Protein AF-A0A356A4K7-F1 (afdb_monomer_lite)

Foldseek 3Di:
DDPPDPPVCVPPVVVVVVVVVVCVVCVVVPHFDKDKDQDDPVDDDDVVQQDPNRIHIDGPDPVRDDD

Secondary structure (DSSP, 8-state):
------TTTTSHHHHHHHHHHHHHHHHHTT---EEEEE--TT----GGG--TTSEEEEE--TTT---

pLDDT: mean 88.22, std 13.31, range [48.59, 98.25]

Sequence (67 aa):
MRDVYIGPLSKESFRVHLIRALLDWCEDEGFTPYVAISVDDACVVPQEYVNPDNTIVLCVSTLATRD

Radius of gyration: 14.9 Å; chains: 1; bounding box: 29×34×41 Å

Structure (mmCIF, N/CA/C/O backbone):
data_AF-A0A356A4K7-F1
#
_entry.id   AF-A0A356A4K7-F1
#
loop_
_atom_site.group_PDB
_atom_site.id
_atom_site.type_symbol
_atom_site.label_atom_id
_atom_site.label_alt_id
_atom_site.label_comp_id
_atom_site.label_asym_id
_atom_site.label_entity_id
_atom_site.label_seq_id
_atom_site.pdbx_PDB_ins_code
_atom_site.Cartn_x
_atom_site.Cartn_y
_atom_site.Cartn_z
_atom_site.occupancy
_atom_site.B_iso_or_equiv
_atom_site.auth_seq_id
_atom_site.auth_comp_id
_atom_site.auth_asym_id
_atom_site.auth_atom_id
_atom_site.pdbx_PDB_model_num
ATOM 1 N N . MET A 1 1 ? 8.033 17.087 -22.331 1.00 48.94 1 MET A N 1
ATOM 2 C CA . MET A 1 1 ? 7.401 16.322 -21.243 1.00 48.94 1 MET A CA 1
ATOM 3 C C . MET A 1 1 ? 5.917 16.624 -21.337 1.00 48.94 1 MET A C 1
ATOM 5 O O . MET A 1 1 ? 5.537 17.748 -21.061 1.00 48.94 1 MET A O 1
ATOM 9 N N . ARG A 1 2 ? 5.134 15.737 -21.964 1.00 48.59 2 ARG A N 1
ATOM 10 C CA . ARG A 1 2 ? 3.686 15.951 -22.110 1.00 48.59 2 ARG A CA 1
ATOM 11 C C . ARG A 1 2 ? 3.060 15.583 -20.779 1.00 48.59 2 ARG A C 1
ATOM 13 O O . ARG A 1 2 ? 3.359 14.502 -20.279 1.00 48.59 2 ARG A O 1
ATOM 20 N N . ASP A 1 3 ? 2.240 16.466 -20.237 1.00 52.72 3 ASP A N 1
ATOM 21 C CA . ASP A 1 3 ? 1.436 16.195 -19.056 1.00 52.72 3 ASP A CA 1
ATOM 22 C C . ASP A 1 3 ? 0.550 14.979 -19.345 1.00 52.72 3 ASP A C 1
ATOM 24 O O . ASP A 1 3 ? -0.432 15.051 -20.087 1.00 52.72 3 ASP A O 1
ATOM 28 N N . VAL A 1 4 ? 0.960 13.814 -18.840 1.00 63.06 4 VAL A N 1
ATOM 29 C CA . VAL A 1 4 ? 0.162 12.594 -18.928 1.00 63.06 4 VAL A CA 1
ATOM 30 C C . VAL A 1 4 ? -0.958 12.747 -17.911 1.00 63.06 4 VAL A C 1
ATOM 32 O O . VAL A 1 4 ? -0.784 12.496 -16.722 1.00 63.06 4 VAL A O 1
ATOM 35 N N . TYR A 1 5 ? 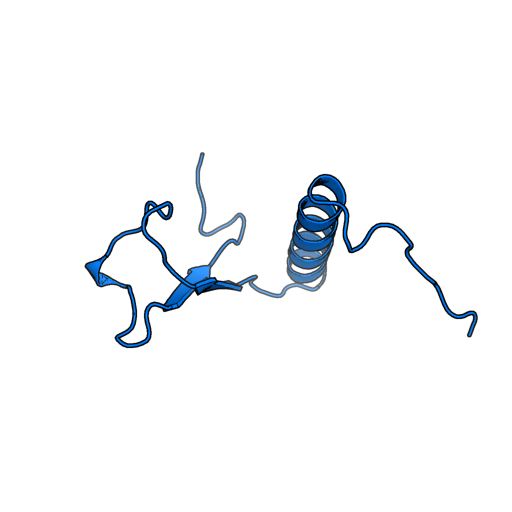-2.111 13.209 -18.384 1.00 59.47 5 TYR A N 1
ATOM 36 C CA . TYR A 1 5 ? -3.322 13.269 -17.581 1.00 59.47 5 TYR A CA 1
ATOM 37 C C . TYR A 1 5 ? -4.053 11.927 -17.657 1.00 59.47 5 TYR A C 1
ATOM 39 O O . TYR A 1 5 ? -4.657 11.584 -18.675 1.00 59.47 5 TYR A O 1
ATOM 47 N N . ILE A 1 6 ? -3.999 11.155 -16.571 1.00 66.50 6 ILE A N 1
ATOM 48 C CA . ILE A 1 6 ? -4.732 9.893 -16.445 1.00 66.50 6 ILE A CA 1
ATOM 49 C C . ILE A 1 6 ? -6.105 10.192 -15.822 1.00 66.50 6 ILE A C 1
ATOM 51 O O . ILE A 1 6 ? -6.256 10.327 -14.611 1.00 66.50 6 ILE A O 1
ATOM 55 N N . GLY A 1 7 ? -7.109 10.340 -16.689 1.00 66.12 7 GLY A N 1
ATOM 56 C CA . GLY A 1 7 ? -8.451 10.843 -16.372 1.00 66.12 7 GLY A CA 1
ATOM 57 C C . GLY A 1 7 ? -9.455 9.997 -15.556 1.00 66.12 7 GLY A C 1
ATOM 58 O O . GLY A 1 7 ? -10.580 10.476 -15.435 1.00 66.12 7 GLY A O 1
ATOM 59 N N . PRO A 1 8 ? -9.178 8.805 -14.980 1.00 68.06 8 PRO A N 1
ATOM 60 C CA . PRO A 1 8 ? -10.157 8.111 -14.140 1.00 68.06 8 PRO A CA 1
ATOM 61 C C . PRO A 1 8 ? -9.726 7.919 -12.678 1.00 68.06 8 PRO A C 1
ATOM 63 O O . PRO A 1 8 ? -10.274 7.040 -12.026 1.00 68.06 8 PRO A O 1
ATOM 66 N N . LEU A 1 9 ? -8.809 8.725 -12.124 1.00 63.78 9 LEU A N 1
ATOM 67 C CA . LEU A 1 9 ? -8.362 8.587 -10.720 1.00 63.78 9 LEU A CA 1
ATOM 68 C C . LEU A 1 9 ? -9.505 8.568 -9.682 1.00 63.78 9 LEU A C 1
ATOM 70 O O . LEU A 1 9 ? -9.346 7.977 -8.619 1.00 63.78 9 LEU A O 1
ATOM 74 N N . SER A 1 10 ? -10.662 9.164 -9.992 1.00 65.06 10 SER A N 1
ATOM 75 C CA . SER A 1 10 ? -11.857 9.152 -9.136 1.00 65.06 10 SER A CA 1
ATOM 76 C C . SER A 1 10 ? -12.781 7.942 -9.329 1.00 65.06 10 SER A C 1
ATOM 78 O O . SER A 1 10 ? -13.733 7.785 -8.566 1.00 65.06 10 SER A O 1
ATOM 80 N N . LYS A 1 11 ? -12.542 7.076 -10.324 1.00 75.75 11 LYS A N 1
ATOM 81 C CA . LYS A 1 11 ? -13.307 5.834 -10.485 1.00 75.75 11 LYS A CA 1
ATOM 82 C C . LYS A 1 11 ? -12.752 4.766 -9.553 1.00 75.75 11 LYS A C 1
ATOM 84 O O . LYS A 1 11 ? -11.577 4.418 -9.630 1.00 75.75 11 LYS A O 1
ATOM 89 N N . GLU A 1 12 ? -13.630 4.185 -8.742 1.00 68.25 12 GLU A N 1
ATOM 90 C CA . GLU A 1 12 ? -13.295 3.112 -7.800 1.00 68.25 12 GLU A CA 1
ATOM 91 C C . GLU A 1 12 ? -12.579 1.939 -8.487 1.00 68.25 12 GLU A C 1
ATOM 93 O O . GLU A 1 12 ? -11.554 1.457 -8.005 1.00 68.25 12 GLU A O 1
ATOM 98 N N . SER A 1 13 ? -13.030 1.569 -9.691 1.00 77.00 13 SER A N 1
ATOM 99 C CA . SER A 1 13 ? -12.378 0.529 -10.485 1.00 77.00 13 SER A CA 1
ATOM 100 C C . SER A 1 13 ? -10.948 0.893 -10.882 1.00 77.00 13 SER A C 1
ATOM 102 O O . SER A 1 13 ? -10.105 0.008 -10.934 1.00 77.00 13 SER A O 1
ATOM 104 N N . PHE A 1 14 ? -10.624 2.164 -11.124 1.00 83.88 14 PHE A N 1
ATOM 105 C CA . PHE A 1 14 ? -9.278 2.573 -11.531 1.00 83.88 14 PHE A CA 1
ATOM 106 C C . PHE A 1 14 ? -8.292 2.606 -10.360 1.00 83.88 14 PHE A C 1
ATOM 108 O O . PHE A 1 14 ? -7.123 2.267 -10.535 1.00 83.88 14 PHE A O 1
ATOM 115 N N . ARG A 1 15 ? -8.766 2.937 -9.153 1.00 81.56 15 ARG A N 1
ATOM 116 C CA . ARG A 1 15 ? -7.939 2.953 -7.936 1.00 81.56 15 ARG A CA 1
ATOM 117 C C . ARG A 1 15 ? -7.242 1.612 -7.699 1.00 81.56 15 ARG A C 1
ATOM 119 O O . ARG A 1 15 ? -6.047 1.590 -7.426 1.00 81.56 15 ARG A O 1
ATOM 126 N N . VAL A 1 16 ? -7.968 0.505 -7.866 1.00 87.12 16 VAL A N 1
ATOM 127 C CA . VAL A 1 16 ? -7.419 -0.855 -7.712 1.00 87.12 16 VAL A CA 1
ATOM 128 C C . VAL A 1 16 ? -6.305 -1.133 -8.726 1.00 87.12 16 VAL A C 1
ATOM 130 O O . VAL A 1 16 ? -5.288 -1.722 -8.375 1.00 87.12 16 VAL A O 1
ATOM 133 N N . HIS A 1 17 ? -6.462 -0.679 -9.972 1.00 87.50 17 HIS A N 1
ATOM 134 C CA . HIS A 1 17 ? -5.444 -0.868 -11.011 1.00 87.50 17 HIS A CA 1
ATOM 135 C C . HIS A 1 17 ? -4.191 -0.035 -10.741 1.00 87.50 17 HIS A C 1
ATOM 137 O O . HIS A 1 17 ? -3.087 -0.524 -10.952 1.00 87.50 17 HIS A O 1
ATOM 143 N N . LEU A 1 18 ? -4.352 1.194 -10.241 1.00 88.62 18 LEU A N 1
ATOM 144 C CA . LEU A 1 18 ? -3.217 2.037 -9.871 1.00 88.62 18 LEU A CA 1
ATOM 145 C C . LEU A 1 18 ? -2.408 1.419 -8.727 1.00 88.62 18 LEU A C 1
AT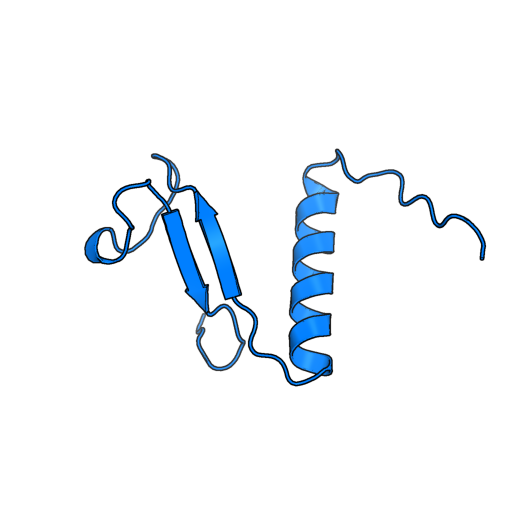OM 147 O O . LEU A 1 18 ? -1.185 1.392 -8.800 1.00 88.62 18 LEU A O 1
ATOM 151 N N . ILE A 1 19 ? -3.085 0.901 -7.696 1.00 90.12 19 ILE A N 1
ATOM 152 C CA . ILE A 1 19 ? -2.415 0.219 -6.582 1.00 90.12 19 ILE A CA 1
ATOM 153 C C . ILE A 1 19 ? -1.626 -0.982 -7.110 1.00 90.12 19 ILE A C 1
ATOM 155 O O . ILE A 1 19 ? -0.439 -1.073 -6.830 1.00 90.12 19 ILE A O 1
ATOM 159 N N . ARG A 1 20 ? -2.241 -1.846 -7.931 1.00 91.06 20 ARG A N 1
ATOM 160 C CA . ARG A 1 20 ? -1.548 -2.999 -8.538 1.00 91.06 20 ARG A CA 1
ATOM 161 C C . ARG A 1 20 ? -0.308 -2.580 -9.324 1.00 91.06 20 ARG A C 1
ATOM 163 O O . ARG A 1 20 ? 0.767 -3.077 -9.040 1.00 91.06 20 ARG A O 1
ATOM 170 N N . ALA A 1 21 ? -0.435 -1.596 -10.213 1.00 93.00 21 ALA A N 1
ATOM 171 C CA . ALA A 1 21 ? 0.689 -1.131 -11.023 1.00 93.00 21 ALA A CA 1
ATOM 172 C C . ALA A 1 21 ? 1.864 -0.597 -10.182 1.00 93.00 21 ALA A C 1
ATOM 174 O O . ALA A 1 21 ? 3.017 -0.779 -10.561 1.00 93.00 21 ALA A O 1
ATOM 175 N N . LEU A 1 22 ? 1.588 0.057 -9.047 1.00 93.12 22 LEU A N 1
ATOM 176 C CA . LEU A 1 22 ? 2.632 0.523 -8.129 1.00 93.12 22 LEU A CA 1
ATOM 177 C C . LEU A 1 22 ? 3.304 -0.633 -7.382 1.00 93.12 22 LEU A C 1
ATOM 179 O O . LEU A 1 22 ? 4.514 -0.597 -7.188 1.00 93.12 22 LEU A O 1
ATOM 183 N N . LEU A 1 23 ? 2.531 -1.634 -6.955 1.00 93.44 23 LEU A N 1
ATOM 184 C CA . LEU A 1 23 ? 3.069 -2.819 -6.286 1.00 93.44 23 LEU A CA 1
ATOM 185 C C . LEU A 1 23 ? 3.941 -3.642 -7.240 1.00 93.44 23 LEU A C 1
ATOM 187 O O . LEU A 1 23 ? 5.065 -3.972 -6.872 1.00 93.44 23 LEU A O 1
ATOM 191 N N . ASP A 1 24 ? 3.459 -3.879 -8.462 1.00 94.19 24 ASP A N 1
ATOM 192 C CA . ASP A 1 24 ? 4.192 -4.598 -9.509 1.00 94.19 24 ASP A CA 1
ATOM 193 C C . ASP A 1 24 ? 5.511 -3.879 -9.828 1.00 94.19 24 ASP A C 1
ATOM 195 O O . ASP A 1 24 ? 6.575 -4.490 -9.812 1.00 94.19 24 ASP A O 1
ATOM 199 N N . TRP A 1 25 ? 5.469 -2.552 -10.011 1.00 95.44 25 TRP A N 1
ATOM 200 C CA . TRP A 1 25 ? 6.680 -1.762 -10.246 1.00 95.44 25 TRP A CA 1
ATOM 201 C C . TRP A 1 25 ? 7.668 -1.831 -9.072 1.00 95.44 25 TRP A C 1
ATOM 203 O O . TRP A 1 25 ? 8.872 -1.943 -9.290 1.00 95.44 25 TRP A O 1
ATOM 213 N N . CYS A 1 26 ? 7.184 -1.783 -7.825 1.00 95.50 26 CYS A N 1
ATOM 214 C CA . CYS A 1 26 ? 8.049 -1.933 -6.654 1.00 95.50 26 CYS A CA 1
ATOM 215 C C . CYS A 1 26 ? 8.800 -3.271 -6.675 1.00 95.50 26 CYS A C 1
ATOM 217 O O . CYS A 1 26 ? 9.999 -3.282 -6.405 1.00 95.50 26 CYS A O 1
ATOM 219 N N . GLU A 1 27 ? 8.126 -4.380 -6.992 1.00 93.75 27 GLU A N 1
ATOM 220 C CA . GLU A 1 27 ? 8.776 -5.694 -7.065 1.00 93.75 27 GLU A CA 1
ATOM 221 C C . GLU A 1 27 ? 9.742 -5.801 -8.255 1.00 93.75 27 GLU A C 1
ATOM 223 O O . GLU A 1 27 ? 10.856 -6.300 -8.078 1.00 93.75 27 GLU A O 1
ATOM 228 N N . ASP A 1 28 ? 9.369 -5.276 -9.428 1.00 95.75 28 ASP A N 1
ATOM 229 C CA . ASP A 1 28 ? 10.216 -5.268 -10.631 1.00 95.75 28 ASP A CA 1
ATOM 230 C C . ASP A 1 28 ? 11.546 -4.522 -10.4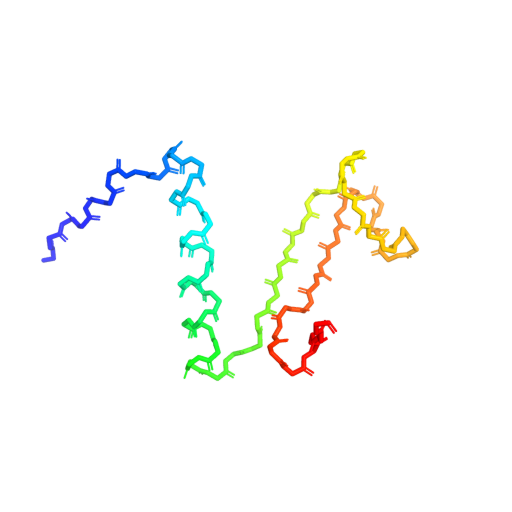07 1.00 95.75 28 ASP A C 1
ATOM 232 O O . ASP A 1 28 ? 12.597 -4.945 -10.896 1.00 95.75 28 ASP A O 1
ATOM 236 N N . GLU A 1 29 ? 11.530 -3.443 -9.622 1.00 97.06 29 GLU A N 1
ATOM 237 C CA . GLU A 1 29 ? 12.731 -2.682 -9.244 1.00 97.06 29 GLU A CA 1
ATOM 238 C C . GLU A 1 29 ? 13.503 -3.300 -8.060 1.00 97.06 29 GLU A C 1
ATOM 240 O O . GLU A 1 29 ? 14.525 -2.764 -7.621 1.00 97.06 29 GLU A O 1
ATOM 245 N N . GLY A 1 30 ? 13.040 -4.433 -7.524 1.00 95.06 30 GLY A N 1
ATOM 246 C CA . GLY A 1 30 ? 13.682 -5.141 -6.415 1.00 95.06 30 GLY A CA 1
ATOM 247 C C . GLY A 1 30 ? 13.379 -4.568 -5.026 1.00 95.06 30 GLY A C 1
ATOM 248 O O . GLY A 1 30 ? 14.092 -4.882 -4.067 1.00 95.06 30 GLY A O 1
ATOM 249 N N . PHE A 1 31 ? 12.341 -3.741 -4.886 1.00 95.94 31 PHE A N 1
ATOM 250 C CA . PHE A 1 31 ? 11.844 -3.290 -3.586 1.00 95.94 31 PHE A CA 1
ATOM 251 C C . PHE A 1 31 ? 10.868 -4.300 -2.973 1.00 95.94 31 PHE A C 1
ATOM 253 O O . PHE A 1 31 ? 10.233 -5.102 -3.651 1.00 95.94 31 PHE A O 1
ATOM 260 N N . THR A 1 32 ? 10.707 -4.230 -1.650 1.00 95.69 32 THR A N 1
ATOM 261 C CA . THR A 1 32 ? 9.662 -4.971 -0.935 1.00 95.69 32 THR A CA 1
ATOM 262 C C . THR A 1 32 ? 8.453 -4.058 -0.723 1.00 95.69 32 THR A C 1
ATOM 264 O O . THR A 1 32 ? 8.586 -3.063 -0.005 1.00 95.69 32 THR A O 1
ATOM 267 N N . PRO A 1 33 ? 7.283 -4.347 -1.318 1.00 96.56 33 PRO A N 1
ATOM 268 C CA . PRO A 1 33 ? 6.117 -3.485 -1.183 1.00 96.56 33 PRO A CA 1
ATOM 269 C C . PRO A 1 33 ? 5.456 -3.587 0.201 1.00 96.56 33 PRO A C 1
ATOM 271 O O . PRO A 1 33 ? 5.147 -4.675 0.694 1.00 96.56 33 PRO A O 1
ATOM 274 N N . TYR A 1 34 ? 5.163 -2.424 0.787 1.00 95.75 34 TYR A N 1
ATOM 275 C CA . TYR A 1 34 ? 4.388 -2.275 2.019 1.00 95.75 34 TYR A CA 1
ATOM 276 C C . TYR A 1 34 ? 3.209 -1.331 1.798 1.00 95.75 34 TYR A C 1
ATOM 278 O O . TYR A 1 34 ? 3.328 -0.335 1.082 1.00 95.75 34 TYR A O 1
ATOM 286 N N . VAL A 1 35 ? 2.084 -1.614 2.451 1.00 94.88 35 VAL A N 1
ATOM 287 C CA . VAL A 1 35 ? 0.878 -0.781 2.390 1.00 94.88 35 VAL A CA 1
ATOM 288 C C . VAL A 1 35 ? 0.473 -0.377 3.799 1.00 94.88 35 VAL A C 1
ATOM 290 O O . VAL A 1 35 ? 0.309 -1.231 4.667 1.00 94.88 35 VAL A O 1
ATOM 293 N N . ALA A 1 36 ? 0.301 0.927 4.011 1.00 96.06 36 ALA A N 1
ATOM 294 C CA . ALA A 1 36 ? -0.309 1.472 5.215 1.00 96.06 36 ALA A CA 1
ATOM 295 C C . ALA A 1 36 ? -1.826 1.569 5.024 1.00 96.06 36 ALA A C 1
ATOM 297 O O . ALA A 1 36 ? -2.305 2.109 4.024 1.00 96.06 36 ALA A O 1
ATOM 298 N N . ILE A 1 37 ? -2.572 1.044 5.987 1.00 96.50 37 ILE A N 1
ATOM 299 C CA . ILE A 1 37 ? -4.028 0.942 5.959 1.00 96.50 37 ILE A CA 1
ATOM 300 C C . ILE A 1 37 ? -4.562 1.677 7.184 1.00 96.50 37 ILE A C 1
ATOM 302 O O . ILE A 1 37 ? -4.101 1.432 8.297 1.00 96.50 37 ILE A O 1
ATOM 306 N N . SER A 1 38 ? -5.532 2.567 6.979 1.00 97.75 38 SER A N 1
ATOM 307 C CA . SER A 1 38 ? -6.367 3.072 8.070 1.00 97.75 38 SER A CA 1
ATOM 308 C C . SER A 1 38 ? -7.457 2.040 8.332 1.00 97.75 38 SER A C 1
ATOM 310 O O . SER A 1 38 ? -8.188 1.673 7.415 1.00 97.75 38 SER A O 1
ATOM 312 N N . VAL A 1 39 ? -7.496 1.529 9.556 1.00 97.88 39 VAL A N 1
ATOM 313 C CA . VAL A 1 39 ? -8.365 0.431 9.970 1.00 97.88 39 VAL A CA 1
ATOM 314 C C . VAL A 1 39 ? -9.709 0.998 10.411 1.00 97.88 39 VAL A C 1
ATOM 316 O O . VAL A 1 39 ? -9.770 1.893 11.255 1.00 97.88 39 VAL A O 1
ATOM 319 N N . ASP A 1 40 ? -10.779 0.452 9.844 1.00 96.69 40 ASP A N 1
ATOM 320 C CA . ASP A 1 40 ? -12.165 0.725 10.212 1.00 96.69 40 ASP A CA 1
ATOM 321 C C . ASP A 1 40 ? -12.936 -0.582 10.467 1.00 96.69 40 ASP A C 1
ATOM 323 O O . ASP A 1 40 ? -12.379 -1.679 10.383 1.00 96.69 40 ASP A O 1
ATOM 327 N N . ASP A 1 41 ? -14.231 -0.472 10.770 1.00 96.12 41 ASP A N 1
ATOM 328 C CA . ASP A 1 41 ? -15.086 -1.620 11.101 1.00 96.12 41 ASP A CA 1
ATOM 329 C C . ASP A 1 41 ? -15.268 -2.618 9.940 1.00 96.12 41 ASP A C 1
ATOM 331 O O . ASP A 1 41 ? -15.721 -3.743 10.158 1.00 96.12 41 ASP A O 1
ATOM 335 N N . ALA A 1 42 ? -14.933 -2.235 8.702 1.00 96.50 42 ALA A N 1
ATOM 336 C CA . ALA A 1 42 ? -14.980 -3.132 7.550 1.00 96.50 42 ALA A CA 1
ATOM 337 C C . ALA A 1 42 ? -13.670 -3.923 7.368 1.00 96.50 42 ALA A C 1
ATOM 339 O O . ALA A 1 42 ? -13.637 -4.894 6.604 1.00 96.50 42 ALA A O 1
ATOM 340 N N . CYS A 1 43 ? -12.591 -3.534 8.053 1.00 96.38 43 CYS A N 1
ATOM 341 C CA . CYS A 1 43 ? -11.286 -4.172 7.942 1.00 96.38 43 CYS A CA 1
ATOM 342 C C . CYS A 1 43 ? -11.208 -5.459 8.775 1.00 96.38 43 CYS A C 1
ATOM 344 O O . CYS A 1 43 ? -11.337 -5.448 9.998 1.00 96.38 43 CYS A O 1
ATOM 346 N N . VAL A 1 44 ? -10.883 -6.575 8.121 1.00 97.00 44 VAL A N 1
ATOM 347 C CA . VAL A 1 44 ? -10.547 -7.836 8.797 1.00 97.00 44 VAL A CA 1
ATOM 348 C C . VAL A 1 44 ? -9.029 -7.971 8.844 1.00 97.00 44 VAL A C 1
ATOM 350 O O . VAL A 1 44 ? -8.398 -8.377 7.871 1.00 97.00 44 VAL A O 1
ATOM 353 N N . VAL A 1 45 ? -8.441 -7.601 9.979 1.00 96.50 45 VAL A N 1
ATOM 354 C CA . VAL A 1 45 ? -6.995 -7.661 10.238 1.00 96.50 45 VAL A CA 1
ATOM 355 C C . VAL A 1 45 ? -6.734 -8.182 11.655 1.00 96.50 45 VAL A C 1
ATOM 357 O O . VAL A 1 45 ? -7.625 -8.065 12.505 1.00 96.50 45 VAL A O 1
ATOM 360 N N . PRO A 1 46 ? -5.542 -8.735 11.947 1.00 96.81 46 PRO A N 1
ATOM 361 C CA . PRO A 1 46 ? -5.174 -9.081 13.315 1.00 96.81 46 PRO A CA 1
ATOM 362 C C . PRO A 1 46 ? -5.033 -7.799 14.146 1.00 96.81 46 PRO A C 1
ATOM 364 O O . PRO A 1 46 ? -4.141 -6.977 13.917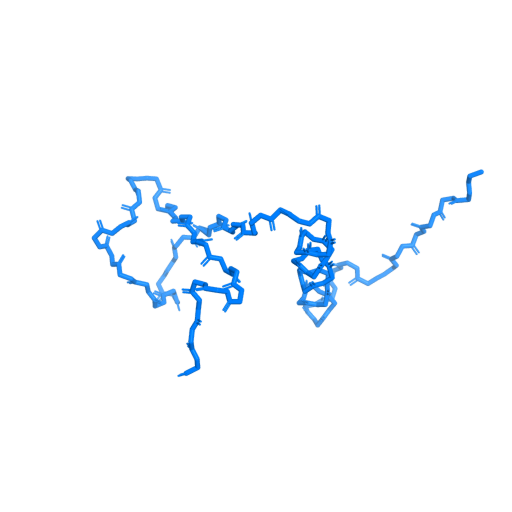 1.00 96.81 46 PRO A O 1
ATOM 367 N N . GLN A 1 47 ? -5.967 -7.605 15.075 1.00 96.12 47 GLN A N 1
ATOM 368 C CA . GLN A 1 47 ? -6.135 -6.356 15.821 1.00 96.12 47 GLN A CA 1
ATOM 369 C C . GLN A 1 47 ? -4.959 -6.072 16.763 1.00 96.12 47 GLN A C 1
ATOM 371 O O . GLN A 1 47 ? -4.676 -4.919 17.073 1.00 96.12 47 GLN A O 1
ATOM 376 N N . GLU A 1 48 ? -4.231 -7.105 17.179 1.00 97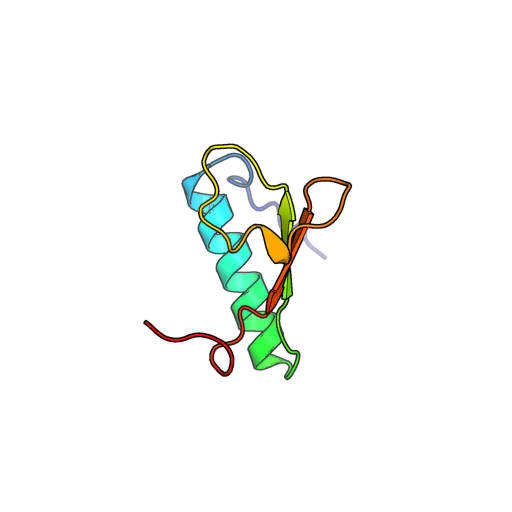.00 48 GLU A N 1
ATOM 377 C CA . GLU A 1 48 ? -3.043 -7.000 18.025 1.00 97.00 48 GLU A CA 1
ATOM 378 C C . GLU A 1 48 ? -1.866 -6.260 17.366 1.00 97.00 48 GLU A C 1
ATOM 380 O O . GLU A 1 48 ? -0.969 -5.802 18.074 1.00 97.00 48 GLU A O 1
ATOM 385 N N . TYR A 1 49 ? -1.865 -6.129 16.034 1.00 97.50 49 TYR A N 1
ATOM 386 C CA . TYR A 1 49 ? -0.835 -5.409 15.276 1.00 97.50 49 TYR A CA 1
ATOM 387 C C . TYR A 1 49 ? -1.289 -4.021 14.803 1.00 97.50 49 TYR A C 1
ATOM 389 O O . TYR A 1 49 ? -0.540 -3.343 14.098 1.00 97.50 49 TYR A O 1
ATOM 397 N N . VAL A 1 50 ? -2.499 -3.590 15.167 1.00 98.06 50 VAL A N 1
ATOM 398 C CA . VAL A 1 50 ? -3.002 -2.252 14.840 1.00 98.06 50 VAL A CA 1
ATOM 399 C C . VAL A 1 50 ? -2.391 -1.232 15.803 1.00 98.06 50 VAL A C 1
ATOM 401 O O . VAL A 1 50 ? -2.389 -1.412 17.022 1.00 98.06 50 VAL A O 1
ATOM 404 N N . ASN A 1 51 ? -1.851 -0.149 15.250 1.00 97.94 51 ASN A N 1
ATOM 405 C CA . ASN A 1 51 ? -1.262 0.946 16.009 1.00 97.94 51 ASN A CA 1
ATOM 406 C C . ASN A 1 51 ? -2.338 1.749 16.768 1.00 97.94 51 ASN A C 1
ATOM 408 O O . ASN A 1 51 ? -3.497 1.777 16.351 1.00 97.94 51 ASN A O 1
ATOM 412 N N . PRO A 1 52 ? -1.965 2.494 17.830 1.00 97.50 52 PRO A N 1
ATOM 413 C CA . PRO A 1 52 ? -2.907 3.324 18.589 1.00 97.50 52 PRO A CA 1
ATOM 414 C C . PRO A 1 52 ? -3.654 4.396 17.777 1.00 97.50 52 PRO A C 1
ATOM 416 O O . PRO A 1 52 ? -4.660 4.918 18.248 1.00 97.50 52 PRO A O 1
ATOM 419 N N . ASP A 1 53 ? -3.162 4.753 16.588 1.00 97.31 53 ASP A N 1
ATOM 420 C CA . ASP A 1 53 ? -3.787 5.704 15.660 1.00 97.31 53 ASP A CA 1
ATOM 421 C C . ASP A 1 53 ? -4.710 5.032 14.623 1.00 97.31 53 ASP A C 1
ATOM 423 O O . ASP A 1 53 ? -5.070 5.650 13.622 1.00 97.31 53 ASP A O 1
ATOM 427 N N . ASN A 1 54 ? -5.108 3.777 14.863 1.00 97.69 54 ASN A N 1
ATOM 428 C CA . ASN A 1 54 ? -5.904 2.943 13.958 1.00 97.69 54 ASN A CA 1
ATOM 429 C C . A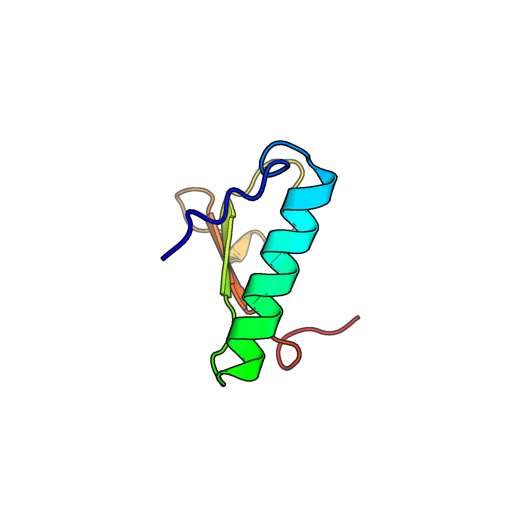SN A 1 54 ? -5.246 2.743 12.585 1.00 97.69 54 ASN A C 1
ATOM 431 O O . ASN A 1 54 ? -5.924 2.710 11.556 1.00 97.69 54 ASN A O 1
ATOM 435 N N . THR A 1 55 ? -3.921 2.599 12.550 1.00 98.19 55 THR A N 1
ATOM 436 C CA . THR A 1 55 ? -3.195 2.226 11.331 1.00 98.19 55 THR A CA 1
ATOM 437 C C . THR A 1 55 ? -2.555 0.851 11.450 1.00 98.19 55 THR A C 1
ATOM 439 O O . THR A 1 55 ? -2.172 0.416 12.531 1.00 98.19 55 THR A O 1
ATOM 442 N N . ILE A 1 56 ? -2.399 0.159 10.327 1.00 98.25 56 ILE A N 1
ATOM 443 C CA . ILE A 1 56 ? -1.570 -1.045 10.230 1.00 98.25 56 ILE A CA 1
ATOM 444 C C . ILE A 1 56 ? -0.734 -0.972 8.956 1.00 98.25 56 ILE A C 1
ATOM 446 O O . ILE A 1 56 ? -1.201 -0.481 7.927 1.00 98.25 56 ILE A O 1
ATOM 450 N N . VAL A 1 57 ? 0.511 -1.443 9.018 1.00 97.69 57 VAL A N 1
ATOM 451 C CA . VAL A 1 57 ? 1.382 -1.564 7.845 1.00 97.69 57 VAL A CA 1
ATOM 452 C C . VAL A 1 57 ? 1.611 -3.036 7.558 1.00 97.69 57 VAL A C 1
ATOM 454 O O . VAL A 1 57 ? 2.097 -3.769 8.416 1.00 97.69 57 VAL A O 1
ATOM 457 N N . LEU A 1 58 ? 1.268 -3.463 6.346 1.00 96.62 58 LEU A N 1
ATOM 458 C CA . LEU A 1 58 ? 1.411 -4.847 5.908 1.00 96.62 58 LEU A CA 1
ATOM 459 C C . LEU A 1 58 ? 2.438 -4.940 4.785 1.00 96.62 58 LEU A C 1
ATOM 461 O O . LEU A 1 58 ? 2.415 -4.139 3.850 1.00 96.62 58 LEU A O 1
ATOM 465 N N . CYS A 1 59 ? 3.315 -5.940 4.867 1.00 95.75 59 CYS A N 1
ATOM 466 C CA . CYS A 1 59 ? 4.088 -6.382 3.714 1.00 95.75 59 CYS A CA 1
ATOM 467 C C . CYS A 1 59 ? 3.143 -7.132 2.776 1.00 95.75 59 CYS A C 1
ATOM 469 O O . CYS A 1 59 ? 2.509 -8.101 3.193 1.00 95.75 59 CYS A O 1
ATOM 471 N N . VAL A 1 60 ? 3.048 -6.686 1.527 1.00 94.31 60 VAL A N 1
ATOM 472 C CA . VAL A 1 60 ? 2.157 -7.290 0.519 1.00 94.31 60 VAL A CA 1
ATOM 473 C C . VAL A 1 60 ? 2.937 -7.949 -0.611 1.00 94.31 60 VAL A C 1
ATOM 475 O O . VAL A 1 60 ? 2.389 -8.202 -1.678 1.00 94.31 60 VAL A O 1
ATOM 478 N N . SER A 1 61 ? 4.224 -8.218 -0.382 1.00 93.38 61 SER A N 1
ATOM 479 C CA . SER A 1 61 ? 5.051 -8.899 -1.368 1.00 93.38 61 SER A CA 1
ATOM 480 C C . SER A 1 61 ? 4.548 -10.313 -1.635 1.00 93.38 61 SER A C 1
ATOM 482 O O . SER A 1 61 ? 4.063 -11.000 -0.726 1.00 93.38 61 SER A O 1
ATOM 484 N N . THR A 1 62 ? 4.757 -10.786 -2.859 1.00 90.50 62 THR A N 1
ATOM 485 C CA . THR A 1 62 ? 4.501 -12.174 -3.268 1.00 90.50 62 THR A CA 1
ATOM 486 C C . THR A 1 62 ? 5.256 -13.207 -2.419 1.00 90.50 62 THR A C 1
ATOM 488 O O . THR A 1 62 ? 4.798 -14.337 -2.272 1.00 90.50 62 THR A O 1
ATOM 491 N N . LEU A 1 63 ? 6.373 -12.829 -1.785 1.00 92.69 63 LEU A N 1
ATOM 492 C CA . LEU A 1 63 ? 7.120 -13.700 -0.863 1.00 92.69 63 LEU A CA 1
ATOM 493 C C . LEU A 1 63 ? 6.559 -13.728 0.569 1.00 92.69 63 LEU A C 1
ATOM 495 O O . LEU A 1 63 ? 6.892 -14.628 1.341 1.00 92.69 63 LEU A O 1
ATOM 499 N N . ALA A 1 64 ? 5.744 -12.740 0.941 1.00 93.12 64 ALA A N 1
ATOM 500 C CA . ALA A 1 64 ? 5.186 -12.579 2.285 1.00 93.12 64 ALA A CA 1
ATOM 501 C C . ALA A 1 64 ? 3.701 -12.969 2.374 1.00 93.12 64 ALA A C 1
ATOM 503 O O . ALA A 1 64 ? 3.139 -13.010 3.468 1.00 93.12 64 ALA A O 1
ATOM 504 N N . THR A 1 65 ? 3.066 -13.252 1.237 1.00 90.44 65 THR A N 1
ATOM 505 C CA . THR A 1 65 ? 1.631 -13.531 1.113 1.00 90.44 65 THR A CA 1
ATOM 506 C C . THR A 1 65 ? 1.387 -14.939 0.565 1.00 90.44 65 THR A C 1
ATOM 508 O O . THR A 1 65 ? 2.267 -15.554 -0.038 1.00 90.44 65 THR A O 1
ATOM 511 N N . ARG A 1 66 ? 0.205 -15.501 0.848 1.00 86.94 66 ARG A N 1
ATOM 512 C CA . ARG A 1 66 ? -0.261 -16.808 0.359 1.00 86.94 66 ARG A CA 1
ATOM 513 C C . ARG A 1 66 ? -1.775 -16.737 0.147 1.00 86.94 66 ARG A C 1
ATOM 515 O O . ARG A 1 66 ? -2.440 -16.069 0.937 1.00 86.94 66 ARG A O 1
ATOM 522 N N . ASP A 1 67 ? -2.265 -17.426 -0.882 1.00 81.56 67 ASP A N 1
ATOM 523 C CA . ASP A 1 67 ? -3.700 -17.582 -1.175 1.00 81.56 67 ASP A CA 1
ATOM 524 C C . ASP A 1 67 ? -4.412 -18.517 -0.182 1.00 81.56 67 ASP A C 1
ATOM 526 O O . ASP A 1 67 ? -3.775 -19.503 0.275 1.00 81.56 67 ASP A O 1
#